Protein AF-A0A812JVQ3-F1 (afdb_monomer)

Nearest PDB structures (foldseek):
  3dlv-assembly1_B  TM=5.490E-01  e=2.400E+00  Pyrococcus furiosus

Structure (mmCIF, N/CA/C/O backbone):
data_AF-A0A812JVQ3-F1
#
_entry.id   AF-A0A812JVQ3-F1
#
loop_
_atom_site.group_PDB
_atom_site.id
_atom_site.type_symbol
_atom_site.label_atom_id
_atom_site.label_alt_id
_atom_site.label_comp_id
_atom_site.label_asym_id
_atom_site.label_entity_id
_atom_site.label_seq_id
_atom_site.pdbx_PDB_ins_code
_atom_site.Cartn_x
_atom_site.Cartn_y
_atom_site.Cartn_z
_atom_site.occupancy
_atom_site.B_iso_or_equiv
_atom_site.auth_seq_id
_atom_site.auth_comp_id
_atom_site.auth_asym_id
_atom_site.auth_atom_id
_atom_site.pdbx_PDB_model_num
ATOM 1 N N . GLU A 1 1 ? -2.514 -8.628 -15.320 1.00 61.28 1 GLU A N 1
ATOM 2 C CA . GLU A 1 1 ? -1.268 -8.120 -15.932 1.00 61.28 1 GLU A CA 1
ATOM 3 C C . GLU A 1 1 ? -1.082 -6.673 -15.518 1.00 61.28 1 GLU A C 1
ATOM 5 O O . GLU A 1 1 ? -2.062 -5.947 -15.469 1.00 61.28 1 GLU A O 1
ATOM 10 N N . TRP A 1 2 ? 0.136 -6.274 -15.156 1.00 75.19 2 TRP A N 1
ATOM 11 C CA . TRP A 1 2 ? 0.419 -4.938 -14.620 1.00 75.19 2 TRP A CA 1
ATOM 12 C C . TRP A 1 2 ? 0.387 -3.834 -15.693 1.00 75.19 2 TRP A C 1
ATOM 14 O O . TRP A 1 2 ? 0.242 -2.669 -15.350 1.00 75.19 2 TRP A O 1
ATOM 24 N N . SER A 1 3 ? 0.457 -4.195 -16.983 1.00 86.75 3 SER A N 1
ATOM 25 C CA . SER A 1 3 ? 0.282 -3.291 -18.138 1.00 86.75 3 SER A CA 1
ATOM 26 C C . SER A 1 3 ? 1.122 -2.007 -18.082 1.00 86.75 3 SER A C 1
ATOM 28 O O . SER A 1 3 ? 0.689 -0.951 -18.540 1.00 86.75 3 SER A O 1
ATOM 30 N N . CYS A 1 4 ? 2.321 -2.088 -17.505 1.00 90.56 4 CYS A N 1
ATOM 31 C CA . CYS A 1 4 ? 3.230 -0.955 -17.422 1.00 90.56 4 CYS A CA 1
ATOM 32 C C . CYS A 1 4 ? 3.794 -0.598 -18.804 1.00 90.56 4 CYS A C 1
ATOM 34 O O . CYS A 1 4 ? 4.113 -1.481 -19.604 1.00 90.56 4 CYS A O 1
ATOM 36 N N . GLN A 1 5 ? 3.975 0.694 -19.065 1.00 92.81 5 GLN A N 1
ATOM 37 C CA . GLN A 1 5 ? 4.628 1.192 -20.271 1.00 92.81 5 GLN A CA 1
ATOM 38 C C . GLN A 1 5 ? 6.082 1.532 -19.948 1.00 92.81 5 GLN A C 1
ATOM 40 O O . GLN A 1 5 ? 6.353 2.297 -19.025 1.00 92.81 5 GLN A O 1
ATOM 45 N N . LYS A 1 6 ? 7.027 0.976 -20.714 1.00 91.31 6 LYS A N 1
ATOM 46 C CA . LYS A 1 6 ? 8.445 1.318 -20.566 1.00 91.31 6 LYS A CA 1
ATOM 47 C C . LYS A 1 6 ? 8.665 2.775 -20.965 1.00 91.31 6 LYS A C 1
ATOM 49 O O . LYS A 1 6 ? 8.226 3.192 -22.038 1.00 91.31 6 LYS A O 1
ATOM 54 N N . LEU A 1 7 ? 9.337 3.519 -20.100 1.00 88.94 7 LEU A N 1
ATOM 55 C CA . LEU A 1 7 ? 9.783 4.879 -20.356 1.00 88.94 7 LEU A CA 1
ATOM 56 C C . LEU A 1 7 ? 11.260 4.870 -20.744 1.00 88.94 7 LEU A C 1
ATOM 58 O O . LEU A 1 7 ? 11.982 3.903 -20.485 1.00 88.94 7 LEU A O 1
ATOM 62 N N . ASP A 1 8 ? 11.692 5.952 -21.380 1.00 85.44 8 ASP A N 1
ATOM 63 C CA . ASP A 1 8 ? 13.112 6.186 -21.584 1.00 85.44 8 ASP A CA 1
ATOM 64 C C . ASP A 1 8 ? 13.760 6.447 -20.221 1.00 85.44 8 ASP A C 1
ATOM 66 O O . ASP A 1 8 ? 13.387 7.384 -19.516 1.00 85.44 8 ASP A O 1
ATOM 70 N N . ALA A 1 9 ? 14.672 5.561 -19.823 1.00 81.88 9 ALA A N 1
ATOM 71 C CA . ALA A 1 9 ? 15.438 5.723 -18.595 1.00 81.88 9 ALA A CA 1
ATOM 72 C C . ALA A 1 9 ? 16.592 6.716 -18.786 1.00 81.88 9 ALA A C 1
ATOM 74 O O . ALA A 1 9 ? 17.210 7.089 -17.794 1.00 81.88 9 ALA A O 1
ATOM 75 N N . GLY A 1 10 ? 16.857 7.145 -20.025 1.00 83.00 10 GLY A N 1
ATOM 76 C CA . GLY A 1 10 ? 17.985 7.988 -20.370 1.00 83.00 10 GLY A CA 1
ATOM 77 C C . GLY A 1 10 ? 19.289 7.211 -20.548 1.00 83.00 10 GLY A C 1
ATOM 78 O O . GLY A 1 10 ? 19.347 5.990 -20.369 1.00 83.00 10 GLY A O 1
ATOM 79 N N . ASP A 1 11 ? 20.352 7.920 -20.915 1.00 79.75 11 ASP A N 1
ATOM 80 C CA . ASP A 1 11 ? 21.703 7.382 -21.045 1.00 79.75 11 ASP A CA 1
ATOM 81 C C . ASP A 1 11 ? 22.771 8.433 -20.682 1.00 79.75 11 ASP A C 1
ATOM 83 O O . ASP A 1 11 ? 22.479 9.515 -20.181 1.00 79.75 11 ASP A O 1
ATOM 87 N N . LEU A 1 12 ? 24.047 8.077 -20.832 1.00 81.00 12 LEU A N 1
ATOM 88 C CA . LEU A 1 12 ? 25.162 8.974 -20.503 1.00 81.00 12 LEU A CA 1
ATOM 89 C C . LEU A 1 12 ? 25.518 9.940 -21.647 1.00 81.00 12 LEU A C 1
ATOM 91 O O . LEU A 1 12 ? 26.586 10.550 -21.595 1.00 81.00 12 LEU A O 1
ATOM 95 N N . SER A 1 13 ? 24.699 10.037 -22.699 1.00 80.50 13 SER A N 1
ATOM 96 C CA . SER A 1 13 ? 24.908 11.025 -23.758 1.00 80.50 13 SER A CA 1
ATOM 97 C C . SER A 1 13 ? 24.423 12.408 -23.323 1.00 80.50 13 SER A C 1
ATOM 99 O O . SER A 1 13 ? 23.547 12.543 -22.473 1.00 80.50 13 SER A O 1
ATOM 101 N N . ASP A 1 14 ? 24.989 13.451 -23.930 1.00 77.25 14 ASP A N 1
ATOM 102 C CA . ASP A 1 14 ? 24.670 14.842 -23.586 1.00 77.25 14 ASP A CA 1
ATOM 103 C C . ASP A 1 14 ? 23.228 15.247 -23.968 1.00 77.25 14 ASP A C 1
ATOM 105 O O . ASP A 1 14 ? 22.729 16.272 -23.502 1.00 77.25 14 ASP A O 1
ATOM 109 N N . ASP A 1 15 ? 22.555 14.445 -24.804 1.00 79.62 15 ASP A N 1
ATOM 110 C CA . ASP A 1 15 ? 21.254 14.755 -25.409 1.00 79.62 15 ASP A CA 1
ATOM 111 C C . ASP A 1 15 ? 20.061 14.066 -24.713 1.00 79.62 15 ASP A C 1
ATOM 113 O O . ASP A 1 15 ? 18.910 14.284 -25.107 1.00 79.62 15 ASP A O 1
ATOM 117 N N . THR A 1 16 ? 20.296 13.239 -23.687 1.00 74.00 16 THR A N 1
ATOM 118 C CA . THR A 1 16 ? 19.235 12.512 -22.964 1.00 74.00 16 THR A CA 1
ATOM 119 C C . THR A 1 16 ? 19.248 12.811 -21.459 1.00 74.00 16 THR A C 1
ATOM 121 O O . THR A 1 16 ? 20.130 13.491 -20.932 1.00 74.00 16 THR A O 1
ATOM 124 N N . GLN A 1 17 ? 18.209 12.369 -20.741 1.00 74.38 17 GLN A N 1
ATOM 125 C CA . GLN A 1 17 ? 18.215 12.441 -19.277 1.00 74.38 17 GLN A CA 1
ATOM 126 C C . GLN A 1 17 ? 19.259 11.477 -18.704 1.00 74.38 17 GLN A C 1
ATOM 128 O O . GLN A 1 17 ? 19.486 10.406 -19.247 1.00 74.38 17 GLN A O 1
ATOM 133 N N . LEU A 1 18 ? 19.864 11.831 -17.570 1.00 77.62 18 LEU A N 1
ATOM 134 C CA . LEU A 1 18 ? 20.783 10.923 -16.886 1.00 77.62 18 LEU A CA 1
ATOM 135 C C . LEU A 1 18 ? 20.028 9.700 -16.332 1.00 77.62 18 LEU A C 1
ATOM 137 O O . LEU A 1 18 ? 18.993 9.882 -15.680 1.00 77.62 18 LEU A O 1
ATOM 141 N N . PRO A 1 19 ? 20.550 8.472 -16.507 1.00 82.00 19 PRO A N 1
ATOM 142 C CA . PRO A 1 19 ? 19.897 7.274 -16.014 1.00 82.00 19 PRO A CA 1
ATOM 143 C C . PRO A 1 19 ? 20.049 7.144 -14.502 1.00 82.00 19 PRO A C 1
ATOM 145 O O . PRO A 1 19 ? 21.143 6.955 -13.972 1.00 82.00 19 PRO A O 1
ATOM 148 N N . PHE A 1 20 ? 18.916 7.207 -13.803 1.00 81.56 20 PHE A N 1
ATOM 149 C CA . 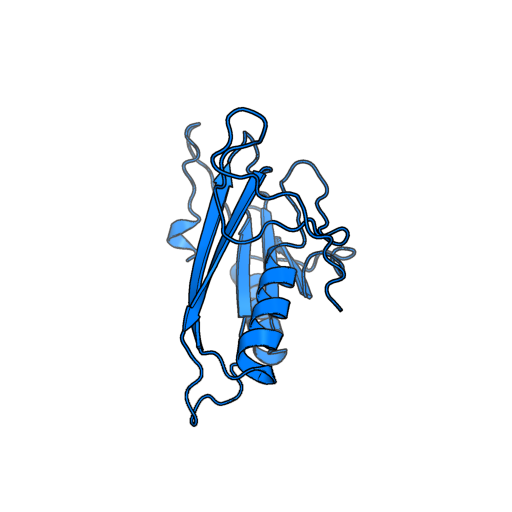PHE A 1 20 ? 18.828 6.969 -12.359 1.00 81.56 20 PHE A CA 1
ATOM 150 C C . PHE A 1 20 ? 18.458 5.516 -12.008 1.00 81.56 20 PHE A C 1
ATOM 152 O O . PHE A 1 20 ? 18.478 5.145 -10.836 1.00 81.56 20 PHE A O 1
ATOM 159 N N . CYS A 1 21 ? 18.103 4.690 -13.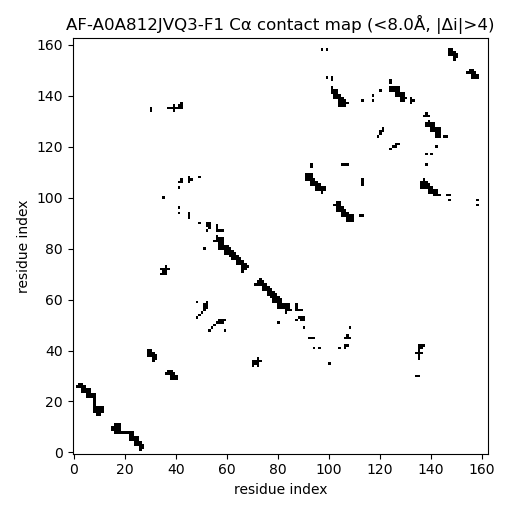000 1.00 87.19 21 CYS A N 1
ATOM 160 C CA . CYS A 1 21 ? 17.736 3.284 -12.818 1.00 87.19 21 CYS A CA 1
ATOM 161 C C . CYS A 1 21 ? 17.959 2.463 -14.101 1.00 87.19 21 CYS A C 1
ATOM 163 O O . CYS A 1 21 ? 18.029 3.022 -15.193 1.00 87.19 21 CYS A O 1
ATOM 165 N N . ASP A 1 22 ? 18.021 1.132 -13.973 1.00 88.69 22 ASP A N 1
ATOM 166 C CA . ASP A 1 22 ? 18.186 0.217 -15.117 1.00 88.69 22 ASP A CA 1
ATOM 167 C C . ASP A 1 22 ? 16.952 0.169 -16.034 1.00 88.69 22 ASP A C 1
ATOM 169 O O . ASP A 1 22 ? 17.050 -0.118 -17.230 1.00 88.69 22 ASP A O 1
ATOM 173 N N . ALA A 1 23 ? 15.763 0.404 -15.474 1.00 89.50 23 ALA A N 1
ATOM 174 C CA . ALA A 1 23 ? 14.523 0.442 -16.228 1.00 89.50 23 ALA A CA 1
ATOM 175 C C . ALA A 1 23 ? 13.462 1.278 -15.509 1.00 89.50 23 ALA A C 1
ATOM 177 O O . ALA A 1 23 ? 13.155 1.041 -14.341 1.00 89.50 23 ALA A O 1
ATOM 178 N N . LEU A 1 24 ? 12.860 2.203 -16.254 1.00 90.25 24 LEU A N 1
ATOM 179 C CA . LEU A 1 24 ? 11.775 3.055 -15.792 1.00 90.25 24 LEU A CA 1
ATOM 180 C C . LEU A 1 24 ? 10.474 2.668 -16.499 1.00 90.25 24 LEU A C 1
ATOM 182 O O . LEU A 1 24 ? 10.456 2.429 -17.708 1.00 90.25 24 LEU A O 1
ATOM 186 N N . TYR A 1 25 ? 9.377 2.623 -15.749 1.00 91.38 25 TYR A N 1
ATOM 187 C CA . TYR A 1 25 ? 8.057 2.313 -16.286 1.00 91.38 25 TYR A CA 1
ATOM 188 C C . TYR A 1 25 ? 7.003 3.247 -15.699 1.00 91.38 25 TYR A C 1
ATOM 190 O O . TYR A 1 25 ? 7.053 3.573 -14.515 1.00 91.38 25 TYR A O 1
ATOM 198 N N . SER A 1 26 ? 6.016 3.625 -16.508 1.00 92.00 26 SER A N 1
ATOM 199 C CA . SER A 1 26 ? 4.768 4.209 -16.022 1.00 92.00 26 SER A CA 1
ATOM 200 C C . SER A 1 26 ? 3.717 3.122 -15.825 1.00 92.00 26 SER A C 1
ATOM 202 O O . SER A 1 26 ? 3.647 2.147 -16.581 1.00 92.00 26 SER A O 1
ATOM 204 N N . TRP A 1 27 ? 2.878 3.297 -14.806 1.00 91.62 27 TRP A N 1
ATOM 205 C CA . TRP A 1 27 ? 1.789 2.379 -14.499 1.00 91.62 27 TRP A CA 1
ATOM 206 C C . TRP A 1 27 ? 0.441 3.115 -14.522 1.00 91.62 27 TRP A C 1
ATOM 208 O O . TRP A 1 27 ? 0.178 3.922 -13.631 1.00 91.62 27 TRP A O 1
ATOM 218 N N . PRO A 1 28 ? -0.433 2.859 -15.516 1.00 90.12 28 PRO A N 1
ATOM 219 C CA . PRO A 1 28 ? -1.670 3.627 -15.692 1.00 90.12 28 PRO A CA 1
ATOM 220 C C . PRO A 1 28 ? -2.759 3.317 -14.654 1.00 90.12 28 PRO A C 1
ATOM 222 O O . PRO A 1 28 ? -3.746 4.042 -14.580 1.00 90.12 28 PRO A O 1
ATOM 225 N N . PHE A 1 29 ? -2.605 2.248 -13.866 1.00 90.19 29 PHE A N 1
ATOM 226 C CA . PHE A 1 29 ? -3.578 1.848 -12.843 1.00 90.19 29 PHE A CA 1
ATOM 227 C C . PHE A 1 29 ? -3.211 2.323 -11.434 1.00 90.19 29 PHE A C 1
ATOM 229 O O . PHE A 1 29 ? -3.919 1.991 -10.479 1.00 90.19 29 PHE A O 1
ATOM 236 N N . PHE A 1 30 ? -2.137 3.105 -11.288 1.00 90.56 30 PHE A N 1
ATOM 237 C CA . PHE A 1 30 ? -1.901 3.828 -10.046 1.00 90.56 30 PHE A CA 1
ATOM 238 C C . PHE A 1 30 ? -3.031 4.840 -9.836 1.00 90.56 30 PHE A C 1
ATOM 240 O O . PHE A 1 30 ? -3.325 5.653 -10.715 1.00 90.56 30 PHE A O 1
ATOM 247 N N . LYS A 1 31 ? -3.679 4.776 -8.676 1.00 91.50 31 LYS A N 1
ATOM 248 C CA . LYS A 1 31 ? -4.787 5.654 -8.303 1.00 91.50 31 LYS A CA 1
ATOM 249 C C . LYS A 1 31 ? -4.356 6.497 -7.121 1.00 91.50 31 LYS A C 1
ATOM 251 O O . LYS A 1 31 ? -3.870 5.963 -6.130 1.00 91.50 31 LYS A O 1
ATOM 256 N N . ALA A 1 32 ? -4.596 7.797 -7.220 1.00 90.25 32 ALA A N 1
ATOM 257 C CA . ALA A 1 32 ? -4.501 8.734 -6.115 1.00 90.25 32 ALA A CA 1
ATOM 258 C C . ALA A 1 32 ? -5.732 9.644 -6.132 1.00 90.25 32 ALA A C 1
ATOM 260 O O . ALA A 1 32 ? -6.207 10.022 -7.207 1.00 90.25 32 ALA A O 1
ATOM 261 N N . ALA A 1 33 ? -6.271 9.961 -4.960 1.00 88.31 33 ALA A N 1
ATOM 262 C CA . ALA A 1 33 ? -7.471 10.773 -4.820 1.00 88.31 33 ALA A CA 1
ATOM 263 C C . ALA A 1 33 ? -7.457 11.587 -3.521 1.00 88.31 33 ALA A C 1
ATOM 265 O O . ALA A 1 33 ? -6.718 11.297 -2.580 1.00 88.31 33 ALA A O 1
ATOM 266 N N . GLY A 1 34 ? -8.313 12.608 -3.475 1.00 83.12 34 GLY A N 1
ATOM 267 C CA . GLY A 1 34 ? -8.430 13.502 -2.328 1.00 83.12 34 GLY A CA 1
ATOM 268 C C . GLY A 1 34 ? -7.173 14.339 -2.076 1.00 83.12 34 GLY A C 1
ATOM 269 O O . GLY A 1 34 ? -6.150 14.212 -2.745 1.00 83.12 34 GLY A O 1
ATOM 270 N N . GLU A 1 35 ? -7.258 15.228 -1.092 1.00 81.06 35 GLU A N 1
ATOM 271 C CA . GLU A 1 35 ? -6.124 16.070 -0.693 1.00 81.06 35 GLU A CA 1
ATOM 272 C C . GLU A 1 35 ? -5.281 15.444 0.424 1.00 81.06 35 GLU A C 1
ATOM 274 O O . GLU A 1 35 ? -4.202 15.932 0.734 1.00 81.06 35 GLU A O 1
ATOM 279 N N . GLU A 1 36 ? -5.764 14.359 1.025 1.00 79.75 36 GLU A N 1
ATOM 280 C CA . GLU A 1 36 ? -5.165 13.714 2.198 1.00 79.75 36 GLU A CA 1
ATOM 281 C C . GLU A 1 36 ? -4.152 12.616 1.825 1.00 79.75 36 GLU A C 1
ATOM 283 O O . GLU A 1 36 ? -3.717 11.844 2.682 1.00 79.75 36 GLU A O 1
ATOM 288 N N . GLY A 1 37 ? -3.816 12.499 0.536 1.00 81.81 37 GLY A N 1
ATOM 289 C CA . GLY A 1 37 ? -2.845 11.530 0.029 1.00 81.81 37 GLY A CA 1
ATOM 290 C C . GLY A 1 37 ? -3.359 10.088 -0.018 1.00 81.81 37 GLY A C 1
ATOM 291 O O . GLY A 1 37 ? -2.580 9.176 0.254 1.00 81.81 37 GLY A O 1
ATOM 292 N N . LEU A 1 38 ? -4.647 9.871 -0.326 1.00 88.69 38 LEU A N 1
ATOM 293 C CA . LEU A 1 38 ? -5.200 8.530 -0.557 1.00 88.69 38 LEU A CA 1
ATOM 294 C C . LEU A 1 38 ? -4.639 7.984 -1.868 1.00 88.69 38 LEU A C 1
ATOM 296 O O . LEU A 1 38 ? -4.734 8.647 -2.902 1.00 88.69 38 LEU A O 1
ATOM 300 N N . SER A 1 39 ? -4.078 6.778 -1.841 1.00 92.25 39 SER A N 1
ATOM 301 C CA . SER A 1 39 ? -3.610 6.102 -3.047 1.00 92.25 39 SER A CA 1
ATOM 302 C C . SER A 1 39 ? -3.679 4.589 -2.915 1.00 92.25 39 SER A C 1
ATOM 304 O O . SER A 1 39 ? -3.720 4.057 -1.816 1.00 92.25 39 SER A O 1
ATOM 306 N N . ASN A 1 40 ? -3.669 3.881 -4.043 1.00 94.12 40 ASN A N 1
ATOM 307 C CA . ASN A 1 40 ? -3.654 2.417 -4.053 1.00 94.12 40 ASN A CA 1
ATOM 308 C C . ASN A 1 40 ? -2.242 1.825 -3.914 1.00 94.12 40 ASN A C 1
ATOM 310 O O . ASN A 1 40 ? -2.011 0.680 -4.307 1.00 94.12 40 ASN A O 1
ATOM 314 N N . MET A 1 41 ? -1.286 2.605 -3.393 1.00 93.38 41 MET A N 1
ATOM 315 C CA . MET A 1 41 ? 0.115 2.202 -3.306 1.00 93.38 41 MET A CA 1
ATOM 316 C C . MET A 1 41 ? 0.276 0.959 -2.433 1.00 93.38 41 MET A C 1
ATOM 318 O O . MET A 1 41 ? 0.850 -0.006 -2.917 1.00 93.38 41 MET A O 1
ATOM 322 N N . GLY A 1 42 ? -0.288 0.940 -1.217 1.00 93.81 42 GLY A N 1
ATOM 323 C CA . GLY A 1 42 ? -0.196 -0.208 -0.303 1.00 93.81 42 GLY A CA 1
ATOM 324 C C . GLY A 1 42 ? -0.802 -1.490 -0.885 1.00 93.81 42 GLY A C 1
ATOM 325 O O . GLY A 1 42 ? -0.194 -2.563 -0.825 1.00 93.81 42 GLY A O 1
ATOM 326 N N . LEU A 1 43 ? -1.957 -1.375 -1.546 1.00 94.88 43 LEU A N 1
ATOM 327 C CA . LEU A 1 43 ? -2.591 -2.492 -2.247 1.00 94.88 43 LEU A CA 1
ATOM 328 C C . LEU A 1 43 ? -1.720 -3.002 -3.403 1.00 94.88 43 LEU A C 1
ATOM 330 O O . LEU A 1 43 ? -1.548 -4.211 -3.577 1.00 94.88 43 LEU A O 1
ATOM 334 N N . ALA A 1 44 ? -1.129 -2.092 -4.180 1.00 94.50 44 ALA A N 1
ATOM 335 C CA . ALA A 1 44 ? -0.183 -2.443 -5.231 1.00 94.50 44 ALA A CA 1
ATOM 336 C C . ALA A 1 44 ? 1.064 -3.135 -4.656 1.00 94.50 44 ALA A C 1
ATOM 338 O O . ALA A 1 44 ? 1.487 -4.159 -5.189 1.00 94.50 44 ALA A O 1
ATOM 339 N N . THR A 1 45 ? 1.612 -2.654 -3.537 1.00 94.62 45 THR A N 1
ATOM 340 C CA . THR A 1 45 ? 2.734 -3.295 -2.835 1.00 94.62 45 THR A CA 1
ATOM 341 C C . THR A 1 45 ? 2.416 -4.752 -2.531 1.00 94.62 45 THR A C 1
ATOM 343 O O . THR A 1 45 ? 3.199 -5.635 -2.874 1.00 94.62 45 THR A O 1
ATOM 346 N N . MET A 1 46 ? 1.262 -5.020 -1.914 1.00 95.12 46 MET A N 1
ATOM 347 C CA . MET A 1 46 ? 0.896 -6.372 -1.490 1.00 95.12 46 MET A CA 1
ATOM 348 C C . MET A 1 46 ? 0.622 -7.290 -2.681 1.00 95.12 46 MET A C 1
ATOM 350 O O . MET A 1 46 ? 1.085 -8.425 -2.689 1.00 95.12 46 MET A O 1
ATOM 354 N N . ARG A 1 47 ? 0.002 -6.790 -3.757 1.00 93.94 47 ARG A N 1
ATOM 355 C CA . ARG A 1 47 ? -0.142 -7.558 -5.008 1.00 93.94 47 ARG A CA 1
ATOM 356 C C . ARG A 1 47 ? 1.206 -7.912 -5.640 1.00 93.94 47 ARG A C 1
ATOM 358 O O . ARG A 1 47 ? 1.355 -8.998 -6.199 1.00 93.94 47 ARG A O 1
ATOM 365 N N . LEU A 1 48 ? 2.190 -7.013 -5.568 1.00 93.94 48 LEU A N 1
ATOM 366 C CA . LEU A 1 48 ? 3.541 -7.293 -6.057 1.00 93.94 48 LEU A CA 1
ATOM 367 C C . LEU A 1 48 ? 4.249 -8.323 -5.171 1.00 93.94 48 LEU A C 1
ATOM 369 O O . LEU A 1 48 ? 4.910 -9.217 -5.695 1.00 93.94 48 LEU A O 1
ATOM 373 N N . VAL A 1 49 ? 4.091 -8.223 -3.849 1.00 94.50 49 VAL A N 1
ATOM 374 C CA . VAL A 1 49 ? 4.609 -9.214 -2.895 1.00 94.50 49 VAL A CA 1
ATOM 375 C C . VAL A 1 49 ? 3.988 -10.583 -3.152 1.00 94.50 49 VAL A C 1
ATOM 377 O O . VAL A 1 49 ? 4.728 -11.559 -3.221 1.00 94.50 49 VAL A O 1
ATOM 380 N N . ASP A 1 50 ? 2.676 -10.667 -3.372 1.00 93.62 50 ASP A N 1
ATOM 381 C CA . ASP A 1 50 ? 2.004 -11.922 -3.718 1.00 93.62 50 ASP A CA 1
ATOM 382 C C . ASP A 1 50 ? 2.609 -12.556 -4.978 1.00 93.62 50 ASP A C 1
ATOM 384 O O . ASP A 1 50 ? 3.027 -13.714 -4.965 1.00 93.62 50 ASP A O 1
ATOM 388 N N . TYR A 1 51 ? 2.769 -11.774 -6.046 1.00 93.00 51 TYR A N 1
ATOM 389 C CA . TYR A 1 51 ? 3.384 -12.258 -7.279 1.00 93.00 51 TYR A CA 1
ATOM 390 C C . TYR A 1 51 ? 4.831 -12.734 -7.061 1.00 93.00 51 TYR A C 1
ATOM 392 O O . TYR A 1 51 ? 5.191 -13.862 -7.406 1.00 93.00 51 TYR A O 1
ATOM 400 N N . MET A 1 52 ? 5.670 -11.898 -6.450 1.00 93.62 52 MET A N 1
ATOM 401 C CA . MET A 1 52 ? 7.094 -12.190 -6.275 1.00 93.62 52 MET A CA 1
ATOM 402 C C . MET A 1 52 ? 7.335 -13.357 -5.314 1.00 93.62 52 MET A C 1
ATOM 404 O O . MET A 1 52 ? 8.153 -14.232 -5.602 1.00 93.62 52 MET A O 1
ATOM 408 N N . CYS A 1 53 ? 6.631 -13.396 -4.185 1.00 92.50 53 CYS A N 1
ATOM 409 C CA . CYS A 1 53 ? 6.858 -14.391 -3.143 1.00 92.50 53 CYS A CA 1
ATOM 410 C C . CYS A 1 53 ? 6.088 -15.687 -3.383 1.00 92.50 53 CYS A C 1
ATOM 412 O O . CYS A 1 53 ? 6.668 -16.762 -3.242 1.00 92.50 53 CYS A O 1
ATOM 414 N N . ASN A 1 54 ? 4.818 -15.614 -3.784 1.00 91.31 54 ASN A N 1
ATOM 415 C CA . ASN A 1 54 ? 3.962 -16.799 -3.870 1.00 91.31 54 ASN A CA 1
ATOM 416 C C . ASN A 1 54 ? 3.996 -17.452 -5.255 1.00 91.31 54 ASN A C 1
ATOM 418 O O . ASN A 1 54 ? 3.832 -18.667 -5.344 1.00 91.31 54 ASN A O 1
ATOM 422 N N . GLN A 1 55 ? 4.256 -16.687 -6.323 1.00 90.25 55 GLN A N 1
ATOM 423 C CA . GLN A 1 55 ? 4.325 -17.235 -7.687 1.00 90.25 55 GLN A CA 1
ATOM 424 C C . GLN A 1 55 ? 5.764 -17.444 -8.169 1.00 90.25 55 GLN A C 1
ATOM 426 O O . GLN A 1 55 ? 6.038 -18.428 -8.852 1.00 90.25 55 GLN A O 1
ATOM 431 N N . LEU A 1 56 ? 6.693 -16.552 -7.803 1.00 91.81 56 LEU A N 1
ATOM 432 C CA . LEU A 1 56 ? 8.102 -16.636 -8.219 1.00 91.81 56 LEU A CA 1
ATOM 433 C C . LEU A 1 56 ? 9.057 -17.121 -7.115 1.00 91.81 56 LEU A C 1
ATOM 435 O O . LEU A 1 56 ? 10.263 -17.222 -7.351 1.00 91.81 56 LEU A O 1
ATOM 439 N N . SER A 1 57 ? 8.538 -17.417 -5.921 1.00 92.19 57 SER A N 1
ATOM 440 C CA . SER A 1 57 ? 9.300 -17.935 -4.776 1.00 92.19 57 SER A CA 1
ATOM 441 C C . SER A 1 57 ? 10.440 -17.032 -4.295 1.00 92.19 57 SER A C 1
ATOM 443 O O . SER A 1 57 ? 11.370 -17.530 -3.664 1.00 92.19 57 SER A O 1
ATOM 445 N N . TRP A 1 58 ? 10.411 -15.723 -4.556 1.00 93.62 58 TRP A N 1
ATOM 446 C CA . TRP A 1 58 ? 11.371 -14.774 -3.976 1.00 93.62 58 TRP A CA 1
ATOM 447 C C . TRP A 1 58 ? 11.085 -14.534 -2.491 1.00 93.62 58 TRP A C 1
ATOM 449 O O . TRP A 1 58 ? 9.962 -14.695 -2.021 1.00 93.62 58 TRP A O 1
ATOM 459 N N . THR A 1 59 ? 12.087 -14.102 -1.729 1.00 91.75 59 THR A N 1
ATOM 460 C CA . THR A 1 59 ? 11.893 -13.730 -0.318 1.00 91.75 59 THR A CA 1
ATOM 461 C C . THR A 1 59 ? 11.753 -12.219 -0.191 1.00 91.75 59 THR A C 1
ATOM 463 O O . THR A 1 59 ? 12.643 -11.487 -0.622 1.00 91.75 59 THR A O 1
ATOM 466 N N . LEU A 1 60 ? 10.686 -11.732 0.446 1.00 92.69 60 LEU A N 1
ATOM 467 C CA . LEU A 1 60 ? 10.573 -10.318 0.803 1.00 92.69 60 LEU A CA 1
ATOM 468 C C . LEU A 1 60 ? 11.650 -9.949 1.836 1.00 92.69 60 LEU A C 1
ATOM 470 O O . LEU A 1 60 ? 11.772 -10.587 2.879 1.00 92.69 60 LEU A O 1
ATOM 474 N N . GLY A 1 61 ? 12.462 -8.939 1.527 1.00 92.25 61 GLY A N 1
ATOM 475 C CA . GLY A 1 61 ? 13.542 -8.460 2.386 1.00 92.25 61 GLY A CA 1
ATOM 476 C C . GLY A 1 61 ? 13.147 -7.236 3.202 1.00 92.25 61 GLY A C 1
ATOM 477 O O . GLY A 1 61 ? 13.224 -7.267 4.427 1.00 92.25 61 GLY A O 1
ATOM 478 N N . VAL A 1 62 ? 12.761 -6.153 2.526 1.00 92.19 62 VAL A N 1
ATOM 479 C CA . VAL A 1 62 ? 12.316 -4.913 3.175 1.00 92.19 62 VAL A CA 1
ATOM 480 C C . VAL A 1 62 ? 11.297 -4.199 2.298 1.00 92.19 62 VAL A C 1
ATOM 482 O O . VAL A 1 62 ? 11.376 -4.261 1.069 1.00 92.19 62 VAL A O 1
ATOM 485 N N . ILE A 1 63 ? 10.375 -3.501 2.949 1.00 92.38 63 ILE A N 1
ATOM 486 C CA . ILE A 1 63 ? 9.530 -2.474 2.351 1.00 92.38 63 ILE A CA 1
ATOM 487 C C . ILE A 1 63 ? 9.856 -1.190 3.104 1.00 92.38 63 ILE A C 1
ATOM 489 O O . ILE A 1 63 ? 9.703 -1.138 4.323 1.00 92.38 63 ILE A O 1
ATOM 493 N N . ASN A 1 64 ? 10.348 -0.184 2.393 1.00 89.56 64 ASN A N 1
ATOM 494 C CA . ASN A 1 64 ? 10.620 1.136 2.940 1.00 89.56 64 ASN A CA 1
ATOM 495 C C . ASN A 1 64 ? 9.763 2.158 2.197 1.00 89.56 64 ASN A C 1
ATOM 497 O O . ASN A 1 64 ? 9.674 2.108 0.973 1.00 89.56 64 ASN A O 1
ATOM 501 N N . GLY A 1 65 ? 9.115 3.050 2.935 1.00 86.00 65 GLY A N 1
ATOM 502 C CA . GLY A 1 65 ? 8.239 4.077 2.391 1.00 86.00 65 GLY A CA 1
ATOM 503 C C . GLY A 1 65 ? 8.715 5.464 2.789 1.00 86.00 65 GLY A C 1
ATOM 504 O O . GLY A 1 65 ? 9.191 5.672 3.905 1.00 86.00 65 GLY A O 1
ATOM 505 N N . GLY A 1 66 ? 8.554 6.413 1.878 1.00 83.19 66 GLY A N 1
ATOM 506 C CA . GLY A 1 66 ? 8.736 7.834 2.118 1.00 83.19 66 GLY A CA 1
ATOM 507 C C . GLY A 1 66 ? 7.533 8.604 1.595 1.00 83.19 66 GLY A C 1
ATOM 508 O O . GLY A 1 66 ? 6.905 8.217 0.609 1.00 83.19 66 GLY A O 1
ATOM 509 N N . ASN A 1 67 ? 7.205 9.704 2.259 1.00 82.69 67 ASN A N 1
ATOM 510 C CA . ASN A 1 67 ? 6.273 10.682 1.729 1.00 82.69 67 ASN A CA 1
ATOM 511 C C . ASN A 1 67 ? 6.872 12.085 1.843 1.00 82.69 67 ASN A C 1
ATOM 513 O O . ASN A 1 67 ? 7.658 12.381 2.744 1.00 82.69 67 ASN A O 1
ATOM 517 N N . VAL A 1 68 ? 6.538 12.930 0.876 1.00 80.50 68 VAL A N 1
ATOM 518 C CA . VAL A 1 68 ? 6.904 14.345 0.830 1.00 80.50 68 VAL A CA 1
ATOM 519 C C . VAL A 1 68 ? 5.706 15.158 0.337 1.00 80.50 68 VAL A C 1
ATOM 521 O O . VAL A 1 68 ? 4.667 14.614 -0.043 1.00 80.50 68 VAL A O 1
ATOM 524 N N . GLY A 1 69 ? 5.848 16.480 0.360 1.00 77.56 69 GLY A N 1
ATOM 525 C CA . GLY A 1 69 ? 4.749 17.405 0.099 1.00 77.56 69 GLY A CA 1
ATOM 526 C C . GLY A 1 69 ? 4.086 17.880 1.388 1.00 77.56 69 GLY A C 1
ATOM 527 O O . GLY A 1 69 ? 4.332 17.362 2.477 1.00 77.56 69 GLY A O 1
ATOM 528 N N . SER A 1 70 ? 3.276 18.928 1.272 1.00 72.06 70 SER A N 1
ATOM 529 C CA . SER A 1 70 ? 2.660 19.576 2.441 1.00 72.06 70 SER A CA 1
ATOM 530 C C . SER A 1 70 ? 1.584 18.720 3.112 1.00 72.06 70 SER A C 1
ATOM 532 O O . SER A 1 70 ? 1.269 18.942 4.280 1.00 72.06 70 SER A O 1
ATOM 534 N N . LYS A 1 71 ? 1.039 17.744 2.378 1.00 70.81 71 LYS A N 1
ATOM 535 C CA . LYS A 1 71 ? -0.004 16.812 2.812 1.00 70.81 71 LYS A CA 1
ATOM 536 C C . LYS A 1 71 ? 0.435 15.346 2.667 1.00 70.81 71 LYS A C 1
ATOM 538 O O . LYS A 1 71 ? -0.392 14.451 2.804 1.00 70.81 71 LYS A O 1
ATOM 543 N N . GLY A 1 72 ? 1.719 15.088 2.389 1.00 71.88 72 GLY A N 1
ATOM 544 C CA . GLY A 1 72 ? 2.231 13.736 2.125 1.00 71.88 72 GLY A CA 1
ATOM 545 C C . GLY A 1 72 ? 1.702 13.132 0.819 1.00 71.88 72 GLY A C 1
ATOM 546 O O . GLY A 1 72 ? 1.582 11.911 0.694 1.00 71.88 72 GLY A O 1
ATOM 547 N N . GLU A 1 73 ? 1.329 13.988 -0.133 1.00 77.25 73 GLU A N 1
ATOM 548 C CA . GLU A 1 73 ? 0.700 13.627 -1.401 1.00 77.25 73 GLU A CA 1
ATOM 549 C C . GLU A 1 73 ? 1.670 12.988 -2.403 1.00 77.25 73 GLU A C 1
ATOM 551 O O . GLU A 1 73 ? 1.241 12.256 -3.294 1.00 77.25 73 GLU A O 1
ATOM 556 N N . VAL A 1 74 ? 2.975 13.227 -2.247 1.00 82.81 74 VAL A N 1
ATOM 557 C CA . VAL A 1 74 ? 4.014 12.574 -3.046 1.00 82.81 74 VAL A CA 1
ATOM 558 C C . VAL A 1 74 ? 4.561 11.410 -2.241 1.00 82.81 74 VAL A C 1
ATOM 560 O O . VAL A 1 74 ? 5.055 11.593 -1.130 1.00 82.81 74 VAL A O 1
ATOM 563 N N . ARG A 1 75 ? 4.465 10.206 -2.797 1.00 84.50 75 ARG A N 1
ATOM 564 C CA . ARG A 1 75 ? 4.817 8.973 -2.102 1.00 84.50 75 ARG A CA 1
ATOM 565 C C . ARG A 1 75 ? 5.813 8.165 -2.905 1.00 84.50 75 ARG A C 1
ATOM 567 O O . ARG A 1 75 ? 5.689 8.038 -4.120 1.00 84.50 75 ARG A O 1
ATOM 574 N N . GLU A 1 76 ? 6.762 7.589 -2.191 1.00 88.94 76 GLU A N 1
ATOM 575 C CA . GLU A 1 76 ? 7.777 6.705 -2.735 1.00 88.94 76 GLU A CA 1
ATOM 576 C C . GLU A 1 76 ? 7.835 5.439 -1.892 1.00 88.94 76 GLU A C 1
ATOM 578 O O . GLU A 1 76 ? 7.689 5.472 -0.668 1.00 88.94 76 GLU A O 1
ATOM 583 N N . GLN A 1 77 ? 8.063 4.306 -2.549 1.00 90.94 77 GLN A N 1
ATOM 584 C CA . GLN A 1 77 ? 8.217 3.038 -1.863 1.00 90.94 77 GLN A CA 1
ATOM 585 C C . GLN A 1 77 ? 9.292 2.197 -2.536 1.00 90.94 77 GLN A C 1
ATOM 587 O O . GLN A 1 77 ? 9.250 1.930 -3.735 1.00 90.94 77 GLN A O 1
ATOM 592 N N . GLN A 1 78 ? 10.252 1.758 -1.734 1.00 93.31 78 GLN A N 1
ATOM 593 C CA . GLN A 1 78 ? 11.290 0.829 -2.132 1.00 93.31 78 GLN A CA 1
ATOM 594 C C . GLN A 1 78 ? 10.961 -0.555 -1.581 1.00 93.31 78 GLN A C 1
ATOM 596 O O . GLN A 1 78 ? 10.714 -0.723 -0.386 1.00 93.31 78 GLN A O 1
ATOM 601 N N . ILE A 1 79 ? 11.002 -1.561 -2.451 1.00 95.31 79 ILE A N 1
ATOM 602 C CA . ILE A 1 79 ? 10.745 -2.954 -2.092 1.00 95.31 79 ILE A CA 1
ATOM 603 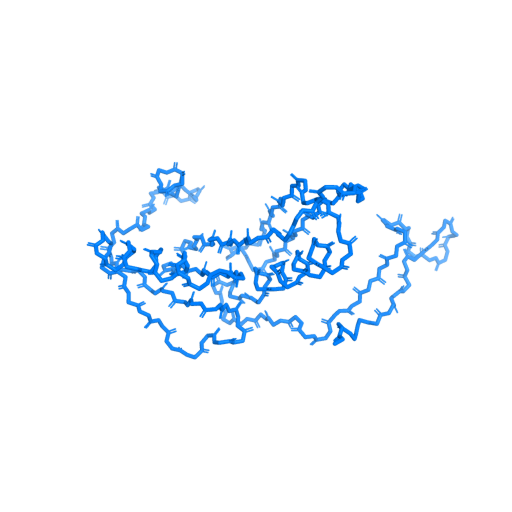C C . ILE A 1 79 ? 11.960 -3.771 -2.516 1.0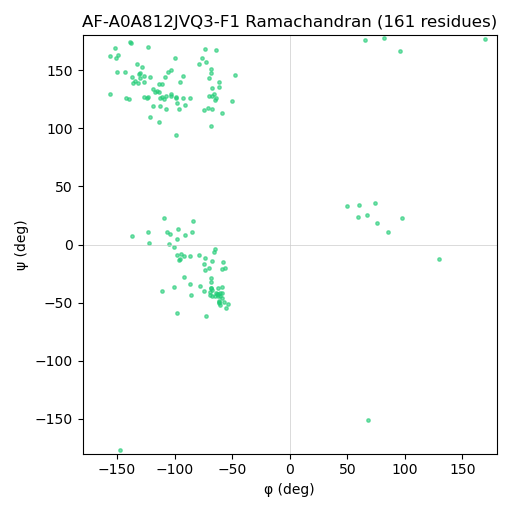0 95.31 79 ILE A C 1
ATOM 605 O O . ILE A 1 79 ? 12.381 -3.711 -3.671 1.00 95.31 79 ILE A O 1
ATOM 609 N N . ILE A 1 80 ? 12.537 -4.528 -1.586 1.00 95.00 80 ILE A N 1
ATOM 610 C CA . ILE A 1 80 ? 13.692 -5.386 -1.858 1.00 95.00 80 ILE A CA 1
ATOM 611 C C . ILE A 1 80 ? 13.264 -6.837 -1.729 1.00 95.00 80 ILE A C 1
ATOM 613 O O . ILE A 1 80 ? 12.794 -7.262 -0.673 1.00 95.00 80 ILE A O 1
ATOM 617 N N . PHE A 1 81 ? 13.517 -7.609 -2.781 1.00 94.44 81 PHE A N 1
ATOM 618 C CA . PHE A 1 81 ? 13.376 -9.057 -2.783 1.00 94.44 81 PHE A CA 1
ATOM 619 C C . PHE A 1 81 ? 14.755 -9.716 -2.808 1.00 94.44 81 PHE A C 1
ATOM 621 O O . PHE A 1 81 ? 15.688 -9.229 -3.447 1.00 94.44 81 PHE A O 1
ATOM 628 N N . LYS A 1 82 ? 14.891 -10.841 -2.112 1.00 93.38 82 LYS A N 1
ATOM 629 C CA . LYS A 1 82 ? 16.077 -11.698 -2.137 1.00 93.38 82 LYS A CA 1
ATOM 630 C C . LYS A 1 82 ? 15.797 -12.921 -2.998 1.00 93.38 82 LYS A C 1
ATOM 632 O O . LYS A 1 82 ? 14.652 -13.367 -3.086 1.00 93.38 82 LYS A O 1
ATOM 637 N N . ALA A 1 83 ? 16.863 -13.429 -3.616 1.00 91.50 83 ALA A N 1
ATOM 638 C CA . ALA A 1 83 ? 16.814 -14.544 -4.550 1.00 91.50 83 ALA A CA 1
ATOM 639 C C . ALA A 1 83 ? 15.984 -15.723 -4.005 1.00 91.50 83 ALA A C 1
ATOM 641 O O . ALA A 1 83 ? 15.995 -15.971 -2.794 1.00 91.50 83 ALA A O 1
ATOM 642 N N . PRO A 1 84 ? 15.276 -16.447 -4.887 1.00 85.94 84 PRO A N 1
ATOM 643 C CA . PRO A 1 84 ? 14.397 -17.521 -4.472 1.00 85.94 84 PRO A CA 1
ATOM 644 C C . PRO A 1 84 ? 15.170 -18.634 -3.766 1.00 85.94 84 PRO A C 1
ATOM 646 O O . PRO A 1 84 ? 16.267 -19.014 -4.179 1.00 85.94 84 PRO A O 1
ATOM 649 N N . HIS A 1 85 ? 14.576 -19.174 -2.705 1.00 79.06 85 HIS A N 1
ATOM 650 C CA . HIS A 1 85 ? 15.105 -20.320 -1.979 1.00 79.06 85 HIS A CA 1
ATOM 651 C C . HIS A 1 85 ? 14.156 -21.517 -2.158 1.00 79.06 85 HIS A C 1
ATOM 653 O O . HIS A 1 85 ? 12.946 -21.335 -2.038 1.00 79.06 85 HIS A O 1
ATOM 659 N N . PRO A 1 86 ? 14.651 -22.753 -2.373 1.00 73.00 86 PRO A N 1
ATOM 660 C CA . PRO A 1 86 ? 13.804 -23.935 -2.602 1.00 73.00 86 PRO A CA 1
ATOM 661 C C . PRO A 1 86 ? 12.803 -24.261 -1.482 1.00 73.00 86 PRO A C 1
ATOM 663 O O . PRO A 1 86 ? 11.896 -25.059 -1.678 1.00 73.00 86 PRO A O 1
ATOM 666 N N . MET A 1 87 ? 12.988 -23.672 -0.298 1.00 79.50 87 MET A N 1
ATOM 667 C CA . MET A 1 87 ? 12.097 -23.820 0.861 1.00 79.50 87 MET A CA 1
ATOM 668 C C . MET A 1 87 ? 11.196 -22.600 1.100 1.00 79.50 87 MET A C 1
ATOM 670 O O . MET A 1 87 ? 10.570 -22.517 2.154 1.00 79.50 87 MET A O 1
ATOM 674 N N . ASN A 1 88 ? 11.150 -21.638 0.175 1.00 77.31 88 ASN A N 1
ATOM 675 C CA . ASN A 1 88 ? 10.217 -20.522 0.279 1.00 77.31 88 ASN A CA 1
ATOM 676 C C . ASN A 1 88 ? 8.796 -21.054 0.077 1.00 77.31 88 ASN A C 1
ATOM 678 O O . ASN A 1 88 ? 8.375 -21.360 -1.036 1.00 77.31 88 ASN A O 1
ATOM 682 N N . LEU A 1 89 ? 8.090 -21.211 1.194 1.00 77.06 89 LEU A N 1
ATOM 683 C CA . LEU A 1 89 ? 6.660 -21.483 1.226 1.00 77.06 89 LEU A CA 1
ATOM 684 C C . LEU A 1 89 ? 5.880 -20.214 0.859 1.00 77.06 89 LEU A C 1
ATOM 686 O O . LEU A 1 89 ? 6.436 -19.115 0.841 1.00 77.06 89 LEU A O 1
ATOM 690 N N . VAL A 1 90 ? 4.577 -20.380 0.615 1.00 80.81 90 VAL A N 1
ATOM 691 C CA . VAL A 1 90 ? 3.636 -19.261 0.478 1.00 80.81 90 VAL A CA 1
ATOM 692 C C . VAL A 1 90 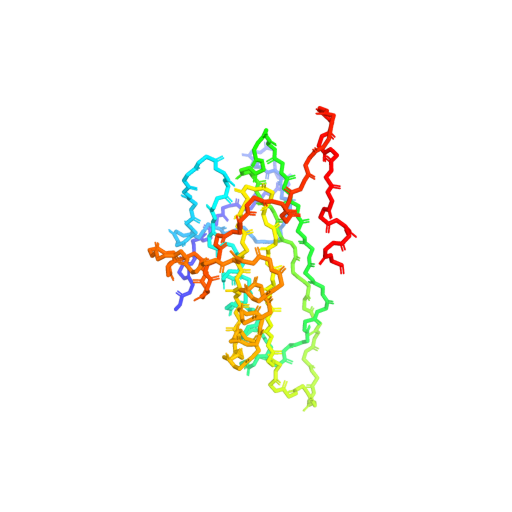? 3.800 -18.318 1.671 1.00 80.81 90 VAL A C 1
ATOM 694 O O . VAL A 1 90 ? 3.685 -18.730 2.826 1.00 80.81 90 VAL A O 1
ATOM 697 N N . SER A 1 91 ? 4.079 -17.053 1.381 1.00 83.00 91 SER A N 1
ATOM 698 C CA . SER A 1 91 ? 4.201 -15.977 2.351 1.00 83.00 91 SER A CA 1
ATOM 699 C C . SER A 1 91 ? 2.891 -15.197 2.381 1.00 83.00 91 SER A C 1
ATOM 701 O O . SER A 1 91 ? 2.657 -14.281 1.588 1.00 83.00 91 SER A O 1
ATOM 703 N N . THR A 1 92 ? 2.017 -15.580 3.311 1.00 89.94 92 THR A N 1
ATOM 704 C CA . THR A 1 92 ? 0.875 -14.750 3.703 1.00 89.94 92 THR A CA 1
ATOM 705 C C . THR A 1 92 ? 1.392 -13.435 4.271 1.00 89.94 92 THR A C 1
ATOM 707 O O . THR A 1 92 ? 2.329 -13.430 5.073 1.00 89.94 92 THR A O 1
ATOM 710 N N . HIS A 1 93 ? 0.791 -12.326 3.865 1.00 92.00 93 HIS A N 1
ATOM 711 C CA . HIS A 1 93 ? 1.275 -10.991 4.195 1.00 92.00 93 HIS A CA 1
ATOM 712 C C . HIS A 1 93 ? 0.111 -10.037 4.435 1.00 92.00 93 HIS A C 1
ATOM 714 O O . HIS A 1 93 ? -0.943 -10.156 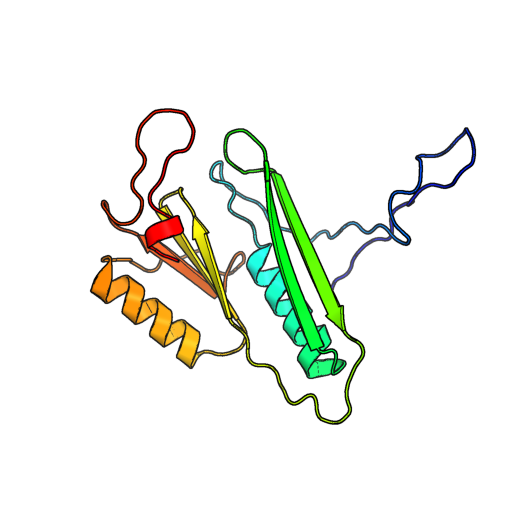3.810 1.00 92.00 93 HIS A O 1
ATOM 720 N N . VAL A 1 94 ? 0.343 -9.077 5.327 1.00 94.75 94 VAL A N 1
ATOM 721 C CA . VAL A 1 94 ? -0.530 -7.935 5.580 1.00 94.75 94 VAL A CA 1
ATOM 722 C C . VAL A 1 94 ? 0.344 -6.691 5.703 1.00 94.75 94 VAL A C 1
ATOM 724 O O . VAL A 1 94 ? 1.410 -6.729 6.320 1.00 94.75 94 VAL A O 1
ATOM 727 N N . MET A 1 95 ? -0.124 -5.593 5.128 1.00 93.81 95 MET A N 1
ATOM 728 C CA . MET A 1 95 ? 0.374 -4.244 5.325 1.00 93.81 95 MET A CA 1
ATOM 729 C C . MET A 1 95 ? -0.712 -3.427 6.020 1.00 93.81 95 MET A C 1
ATOM 731 O O . MET A 1 95 ? -1.873 -3.442 5.612 1.00 93.81 95 MET A O 1
ATOM 735 N N . VAL A 1 96 ? -0.307 -2.722 7.073 1.00 94.31 96 VAL A N 1
ATOM 736 C CA . VAL A 1 96 ? -1.139 -1.763 7.800 1.00 94.31 96 VAL A CA 1
ATOM 737 C C . VAL A 1 96 ? -0.552 -0.386 7.554 1.00 94.31 96 VAL A C 1
ATOM 739 O O . VAL A 1 96 ? 0.603 -0.140 7.906 1.00 94.31 96 VAL A O 1
ATOM 742 N N . GLU A 1 97 ? -1.331 0.505 6.955 1.00 91.44 97 GLU A N 1
ATOM 743 C CA . GLU A 1 97 ? -0.948 1.901 6.796 1.00 91.44 97 GLU A CA 1
ATOM 744 C C . GLU A 1 97 ? -1.764 2.778 7.746 1.00 91.44 97 GLU A C 1
ATOM 746 O O . GLU A 1 97 ? -2.985 2.869 7.640 1.00 91.44 97 GLU A O 1
ATOM 751 N N . LEU A 1 98 ? -1.077 3.430 8.684 1.00 90.06 98 LEU A N 1
ATOM 752 C CA . LEU A 1 98 ? -1.669 4.425 9.572 1.00 90.06 98 LEU A CA 1
ATOM 753 C C . LEU A 1 98 ? -1.527 5.808 8.941 1.00 90.06 98 LEU A C 1
ATOM 755 O O . LEU A 1 98 ? -0.409 6.279 8.719 1.00 90.06 98 LEU A O 1
ATOM 759 N N . ARG A 1 99 ? -2.647 6.483 8.689 1.00 85.25 99 ARG A N 1
ATOM 760 C CA . ARG A 1 99 ? -2.660 7.805 8.062 1.00 85.25 99 ARG A CA 1
ATOM 761 C C . ARG A 1 99 ? -3.056 8.866 9.074 1.00 85.25 99 ARG A C 1
ATOM 763 O O . ARG A 1 99 ? -4.142 8.815 9.646 1.00 85.25 99 ARG A O 1
ATOM 770 N N . SER A 1 100 ? -2.211 9.888 9.220 1.00 79.50 100 SER A N 1
ATOM 771 C CA . SER A 1 100 ? -2.478 11.055 10.079 1.00 79.50 100 SER A CA 1
ATOM 772 C C . SER A 1 100 ? -3.785 11.779 9.733 1.00 79.50 100 SER A C 1
ATOM 774 O O . SER A 1 100 ? -4.353 12.450 10.587 1.00 79.50 100 SER A O 1
ATOM 776 N N . ALA A 1 101 ? -4.302 11.576 8.519 1.00 82.88 101 ALA A N 1
ATOM 777 C CA . ALA A 1 101 ? -5.610 12.035 8.066 1.00 82.88 101 ALA A CA 1
ATOM 778 C C . ALA A 1 101 ? -6.816 11.401 8.795 1.00 82.88 101 ALA A C 1
ATOM 780 O O . ALA A 1 101 ? -7.949 11.786 8.530 1.00 82.88 101 ALA A O 1
ATOM 781 N N . GLY A 1 102 ? -6.613 10.441 9.704 1.00 88.44 102 GLY A N 1
ATOM 782 C CA . GLY A 1 102 ? -7.721 9.797 10.417 1.00 88.44 102 GLY A CA 1
ATOM 783 C C . GLY A 1 102 ? -8.163 8.468 9.816 1.00 88.44 102 GLY A C 1
ATOM 784 O O . GLY A 1 102 ? -9.290 8.046 10.067 1.00 88.44 102 GLY A O 1
ATOM 785 N N . TYR A 1 103 ? -7.289 7.800 9.059 1.00 91.62 103 TYR A N 1
ATOM 786 C CA . TYR A 1 103 ? -7.614 6.537 8.398 1.00 91.62 103 TYR A CA 1
ATOM 787 C C . TYR A 1 103 ? -6.580 5.451 8.690 1.00 91.62 103 TYR A C 1
ATOM 789 O O . TYR A 1 103 ? -5.404 5.731 8.937 1.00 91.62 103 TYR A O 1
ATOM 797 N N . VAL A 1 104 ? -7.030 4.203 8.631 1.00 94.44 104 VAL A N 1
ATOM 798 C CA . VAL A 1 104 ? -6.190 3.007 8.614 1.00 94.44 104 VAL A CA 1
ATOM 799 C C . VAL A 1 104 ? -6.533 2.210 7.366 1.00 94.44 104 VAL A C 1
ATOM 801 O O . VAL A 1 104 ? -7.696 1.886 7.134 1.00 94.44 104 VAL A O 1
ATOM 804 N N . GLU A 1 105 ? -5.522 1.882 6.573 1.00 95.56 105 GLU A N 1
ATOM 805 C CA . GLU A 1 105 ? -5.671 1.034 5.392 1.00 95.56 105 GLU A CA 1
ATOM 806 C C . GLU A 1 105 ? -5.054 -0.331 5.671 1.00 95.56 105 GLU A C 1
ATOM 808 O O . GLU A 1 105 ? -3.898 -0.433 6.091 1.00 95.56 105 GLU A O 1
ATOM 813 N N . LEU A 1 106 ? -5.825 -1.388 5.433 1.00 97.31 106 LEU A N 1
ATOM 814 C CA . LEU A 1 106 ? -5.366 -2.766 5.544 1.00 97.31 106 LEU A CA 1
ATOM 815 C C . LEU A 1 106 ? -5.315 -3.369 4.142 1.00 97.31 106 LEU A C 1
ATOM 817 O O . LEU A 1 106 ? -6.302 -3.319 3.406 1.00 97.31 106 LEU A O 1
ATOM 821 N N . CYS A 1 107 ? -4.162 -3.924 3.774 1.00 97.19 107 CYS A N 1
ATOM 822 C CA . CYS A 1 107 ? -3.959 -4.617 2.502 1.00 97.19 107 CYS A CA 1
ATOM 823 C C . CYS A 1 107 ? -3.280 -5.963 2.750 1.00 97.19 107 CYS A C 1
ATOM 825 O O . CYS A 1 107 ? -2.337 -6.021 3.539 1.00 97.19 107 CYS A O 1
ATOM 827 N N . GLY A 1 108 ? -3.676 -7.043 2.080 1.00 95.31 108 GLY A N 1
ATOM 828 C CA . GLY A 1 108 ? -2.994 -8.322 2.272 1.00 95.31 108 GLY A CA 1
ATOM 829 C C . GLY A 1 108 ? -3.658 -9.542 1.652 1.00 95.31 108 GLY A C 1
ATOM 830 O O . GLY A 1 108 ? -4.741 -9.487 1.084 1.00 95.31 108 GLY A O 1
ATOM 831 N N . SER A 1 109 ? -2.982 -10.679 1.792 1.00 93.75 109 SER A N 1
ATOM 832 C CA . SER A 1 109 ? -3.418 -11.976 1.253 1.00 93.75 109 SER A CA 1
ATOM 833 C C . SER A 1 109 ? -4.130 -12.864 2.277 1.00 93.75 109 SER A C 1
ATOM 835 O O . SER A 1 109 ? -4.670 -13.906 1.909 1.00 93.75 109 SER A O 1
ATOM 837 N N . GLU A 1 110 ? -4.135 -12.485 3.557 1.00 94.31 110 GLU A N 1
ATOM 838 C CA . GLU A 1 110 ? -4.680 -13.303 4.644 1.00 94.31 110 GLU A CA 1
ATOM 839 C C . GLU A 1 110 ? -5.928 -12.636 5.248 1.00 94.31 110 GLU A C 1
ATOM 841 O O . GLU A 1 110 ? -5.848 -11.640 5.967 1.00 94.31 110 GLU A O 1
ATOM 846 N N . ALA A 1 111 ? -7.103 -13.184 4.928 1.00 93.94 111 ALA A N 1
ATOM 847 C CA . ALA A 1 111 ? -8.391 -12.597 5.298 1.00 93.94 111 ALA A CA 1
ATOM 848 C C . ALA A 1 111 ? -8.687 -12.635 6.810 1.00 93.94 111 ALA A C 1
ATOM 850 O O . ALA A 1 111 ? -9.343 -11.728 7.324 1.00 93.94 111 ALA A O 1
ATOM 851 N N . GLY A 1 112 ? -8.222 -13.655 7.536 1.00 96.25 112 GLY A N 1
ATOM 852 C CA . GLY A 1 112 ? -8.438 -13.775 8.981 1.00 96.25 112 GLY A CA 1
ATOM 853 C C . GLY A 1 112 ? -7.676 -12.719 9.788 1.00 96.25 112 GLY A C 1
ATOM 854 O O . GLY A 1 112 ? -8.201 -12.166 10.751 1.00 96.25 112 GLY A O 1
ATOM 855 N N . ALA A 1 113 ? -6.465 -12.382 9.368 1.00 95.69 113 ALA A N 1
ATOM 856 C CA . ALA A 1 113 ? -5.594 -11.362 9.913 1.00 95.69 113 ALA A CA 1
ATOM 857 C C . ALA A 1 113 ? -6.164 -9.977 9.622 1.00 95.69 113 ALA A C 1
ATOM 859 O O . ALA A 1 113 ? -6.225 -9.156 10.533 1.00 95.69 113 ALA A O 1
ATOM 860 N N . LEU A 1 114 ? -6.656 -9.738 8.400 1.00 97.44 114 LEU A N 1
ATOM 861 C CA . LEU A 1 114 ? -7.379 -8.506 8.068 1.00 97.44 114 LEU A CA 1
ATOM 862 C C . LEU A 1 114 ? -8.621 -8.330 8.957 1.00 97.44 114 LEU A C 1
ATOM 864 O O . LEU A 1 114 ? -8.813 -7.256 9.526 1.00 97.44 114 LEU A O 1
ATOM 868 N N . ALA A 1 115 ? -9.419 -9.386 9.145 1.00 97.25 115 ALA A N 1
ATOM 869 C CA . ALA A 1 115 ? -10.578 -9.361 10.041 1.00 97.25 115 ALA A CA 1
ATOM 870 C C . ALA A 1 115 ? -10.177 -9.099 11.504 1.00 97.25 115 ALA A C 1
ATOM 872 O O . ALA A 1 115 ? -10.765 -8.248 12.164 1.00 97.25 115 ALA A O 1
ATOM 873 N N . THR A 1 116 ? -9.124 -9.761 11.987 1.00 97.25 116 THR A N 1
ATOM 874 C CA . THR A 1 116 ? -8.623 -9.600 13.364 1.00 97.25 116 THR A CA 1
ATOM 875 C C . THR A 1 116 ? -8.109 -8.178 13.612 1.00 97.25 116 THR A C 1
ATOM 877 O O . THR A 1 116 ? -8.376 -7.588 14.658 1.00 97.25 116 THR A O 1
ATOM 880 N N . LEU A 1 117 ? -7.383 -7.600 12.650 1.00 96.19 117 LEU A N 1
ATOM 881 C CA . LEU A 1 117 ? -6.904 -6.217 12.718 1.00 96.19 117 LEU A CA 1
ATOM 882 C C . LEU A 1 117 ? -8.066 -5.230 12.712 1.00 96.19 117 LEU A C 1
ATOM 884 O O . LEU A 1 117 ? -8.082 -4.307 13.524 1.00 96.19 117 LEU A O 1
ATOM 888 N N . ARG A 1 118 ? -9.059 -5.445 11.845 1.00 96.44 118 ARG A N 1
ATOM 889 C CA . ARG A 1 118 ? -10.289 -4.654 11.835 1.00 96.44 118 ARG A CA 1
ATOM 890 C C . ARG A 1 118 ? -10.965 -4.664 13.208 1.00 96.44 118 ARG A C 1
ATOM 892 O O . ARG A 1 118 ? -11.175 -3.594 13.771 1.00 96.44 118 ARG A O 1
ATOM 899 N N . GLU A 1 119 ? -11.241 -5.841 13.767 1.00 96.75 119 GLU A N 1
ATOM 900 C CA . GLU A 1 119 ? -11.887 -5.978 15.082 1.00 96.75 119 GLU A CA 1
ATOM 901 C C . GLU A 1 119 ? -11.075 -5.294 16.195 1.00 96.75 119 GLU A C 1
ATOM 903 O O . GLU A 1 119 ? -11.628 -4.676 17.113 1.00 96.75 119 GLU A O 1
ATOM 908 N N . HIS A 1 120 ? -9.743 -5.360 16.116 1.00 94.00 120 HIS A N 1
ATOM 909 C CA . HIS A 1 120 ? -8.866 -4.645 17.037 1.00 94.00 120 HIS A CA 1
ATOM 910 C C . HIS A 1 120 ? -9.064 -3.125 16.948 1.00 94.00 120 HIS A C 1
ATOM 912 O O . HIS A 1 120 ? -9.271 -2.479 17.978 1.00 94.00 120 HIS A O 1
ATOM 918 N N . PHE A 1 121 ? -9.053 -2.550 15.742 1.00 93.50 121 PHE A N 1
ATOM 919 C CA . PHE A 1 121 ? -9.240 -1.109 15.563 1.00 93.50 121 PHE A CA 1
ATOM 920 C C . PHE A 1 121 ? -10.653 -0.638 15.936 1.00 93.50 121 PHE A C 1
ATOM 922 O O . PHE A 1 121 ? -10.798 0.403 16.583 1.00 93.50 121 PHE A O 1
ATOM 929 N N . GLU A 1 122 ? -11.682 -1.417 15.605 1.00 93.81 122 GLU A N 1
ATOM 930 C CA . GLU A 1 122 ? -13.071 -1.151 16.002 1.00 93.81 122 GLU A CA 1
ATOM 931 C C . GLU A 1 122 ? -13.207 -1.150 17.537 1.00 93.81 122 GLU A C 1
ATOM 933 O O . GLU A 1 122 ? -13.740 -0.206 18.121 1.00 93.81 122 GLU A O 1
ATOM 938 N N . SER A 1 123 ? -12.664 -2.164 18.221 1.00 92.38 123 SER A N 1
ATOM 939 C CA . SER A 1 123 ? -12.823 -2.317 19.676 1.00 92.38 123 SER A CA 1
ATOM 940 C C . SER A 1 123 ? -11.980 -1.351 20.513 1.00 92.38 123 SER A C 1
ATOM 942 O O . SER A 1 123 ? -12.460 -0.857 21.534 1.00 92.38 123 SER A O 1
ATOM 944 N N . GLN A 1 124 ? -10.728 -1.091 20.126 1.00 89.12 124 GLN A N 1
ATOM 945 C CA . GLN A 1 124 ? -9.810 -0.260 20.916 1.00 89.12 124 GLN A CA 1
ATOM 946 C C . GLN A 1 124 ? -9.944 1.229 20.614 1.00 89.12 124 GLN A C 1
ATOM 948 O O . GLN A 1 124 ? -9.756 2.058 21.506 1.00 89.12 124 GLN A O 1
ATOM 953 N N . TYR A 1 125 ? -10.251 1.572 19.363 1.00 88.19 125 TYR A N 1
ATOM 954 C CA . TYR A 1 125 ? -10.184 2.951 18.880 1.00 88.19 125 TYR A CA 1
ATOM 955 C C . TYR A 1 125 ? -11.513 3.462 18.323 1.00 88.19 125 TYR A C 1
ATOM 957 O O . TYR A 1 125 ? -11.573 4.612 17.886 1.00 88.19 125 TYR A O 1
ATOM 965 N N . GLY A 1 126 ? -12.576 2.647 18.360 1.00 90.31 126 GLY A N 1
ATOM 966 C CA . GLY A 1 126 ? -13.881 3.023 17.819 1.00 90.31 126 GLY A CA 1
ATOM 967 C C . GLY A 1 126 ? -13.808 3.332 16.327 1.00 90.31 126 GLY A C 1
ATOM 968 O O . GLY A 1 126 ? -14.453 4.271 15.872 1.00 90.31 126 GLY A O 1
ATOM 969 N N . ALA A 1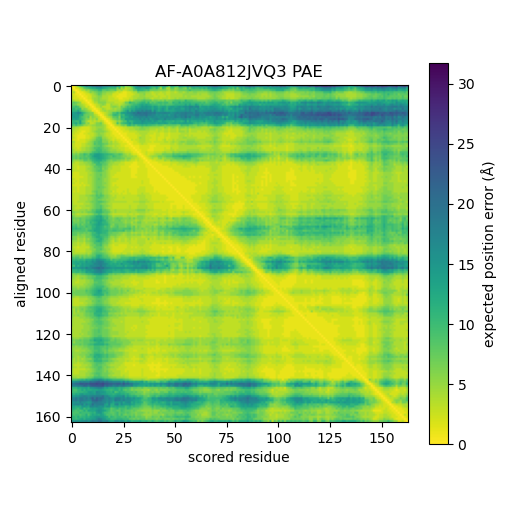 127 ? -12.939 2.627 15.599 1.00 94.00 127 ALA A N 1
ATOM 970 C CA . ALA A 1 127 ? -12.847 2.771 14.156 1.00 94.00 127 ALA A CA 1
ATOM 971 C C . ALA A 1 127 ? -14.109 2.219 13.481 1.00 94.00 127 ALA A C 1
ATOM 973 O O . ALA A 1 127 ? -14.729 1.290 13.991 1.00 94.00 127 ALA A O 1
ATOM 974 N N . GLU A 1 128 ? -14.462 2.769 12.327 1.00 95.81 128 GLU A N 1
ATOM 975 C CA . GLU A 1 128 ? -15.589 2.326 11.508 1.00 95.81 128 GLU A CA 1
ATOM 976 C C . GLU A 1 128 ? -15.097 2.045 10.088 1.00 95.81 128 GLU A C 1
ATOM 978 O O . GLU A 1 128 ? -14.189 2.716 9.599 1.00 95.81 128 GLU A O 1
ATOM 983 N N . VAL A 1 129 ? -15.672 1.045 9.419 1.00 96.56 129 VAL A N 1
ATOM 984 C CA . VAL A 1 129 ? -15.349 0.776 8.011 1.00 96.56 129 VAL A CA 1
ATOM 985 C C . VAL A 1 129 ? -15.863 1.919 7.143 1.00 96.56 129 VAL A C 1
ATOM 987 O O . VAL A 1 129 ? -17.044 2.255 7.198 1.00 96.56 129 VAL A O 1
ATOM 990 N N . GLU A 1 130 ? -14.981 2.474 6.317 1.00 95.25 130 GLU A N 1
ATOM 991 C CA . GLU A 1 130 ? -15.322 3.484 5.317 1.00 95.25 130 GLU A CA 1
ATOM 992 C C . GLU A 1 130 ? -15.532 2.798 3.956 1.00 95.25 130 GLU A C 1
ATOM 994 O O . GLU A 1 130 ? -14.615 2.188 3.398 1.00 95.25 130 GLU A O 1
ATOM 999 N N . GLU A 1 131 ? -16.751 2.878 3.421 1.00 94.56 131 GLU A N 1
ATOM 1000 C CA . GLU A 1 131 ? -17.108 2.293 2.123 1.00 94.56 131 GLU A CA 1
ATOM 1001 C C . GLU A 1 131 ? -16.583 3.124 0.936 1.00 94.56 131 GLU A C 1
ATOM 1003 O O . GLU A 1 131 ? -16.291 4.311 1.058 1.00 94.56 131 GLU A O 1
ATOM 1008 N N . GLY A 1 132 ? -16.497 2.514 -0.253 1.00 92.75 132 GLY A N 1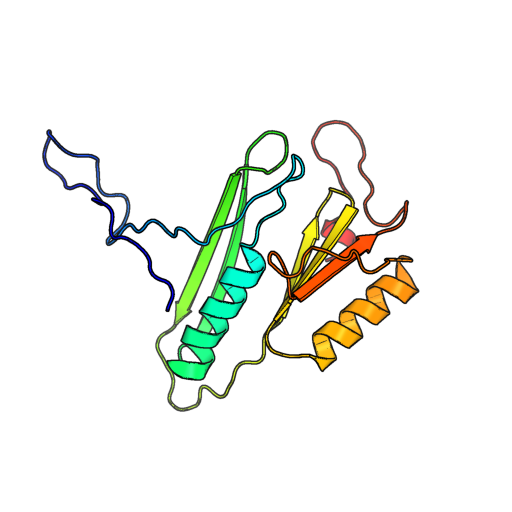
ATOM 1009 C CA . GLY A 1 132 ? -16.091 3.207 -1.485 1.00 92.75 132 GLY A CA 1
ATOM 1010 C C . GLY A 1 132 ? -14.576 3.290 -1.710 1.00 92.75 132 GLY A C 1
ATOM 1011 O O . GLY A 1 132 ? -14.128 3.989 -2.619 1.00 92.75 132 GLY A O 1
ATOM 1012 N N . HIS A 1 133 ? -13.790 2.558 -0.916 1.00 93.25 133 HIS A N 1
ATOM 1013 C CA . HIS A 1 133 ? -12.326 2.520 -0.988 1.00 93.25 133 HIS A CA 1
ATOM 1014 C C . HIS A 1 133 ? -11.755 1.224 -1.594 1.00 93.25 133 HIS A C 1
ATOM 1016 O O . HIS A 1 133 ? -10.539 1.039 -1.581 1.00 93.25 133 HIS A O 1
ATOM 1022 N N . ASP A 1 134 ? -12.593 0.370 -2.194 1.00 92.44 134 ASP A N 1
ATOM 1023 C CA . ASP A 1 134 ? -12.215 -0.963 -2.711 1.00 92.44 134 ASP A CA 1
ATOM 1024 C C . ASP A 1 134 ? -11.106 -0.931 -3.783 1.00 92.44 134 ASP A C 1
ATOM 1026 O O . ASP A 1 134 ? -10.430 -1.923 -4.054 1.00 92.44 134 ASP A O 1
ATOM 1030 N N . GLU A 1 135 ? -10.918 0.216 -4.442 1.00 93.69 135 GLU A N 1
ATOM 1031 C CA . GLU A 1 135 ? -9.856 0.404 -5.435 1.00 93.69 135 GLU A CA 1
ATOM 1032 C C . GLU A 1 135 ? -8.510 0.841 -4.830 1.00 93.69 135 GLU A C 1
ATOM 1034 O O . GLU A 1 135 ? -7.505 0.877 -5.550 1.00 93.69 135 GLU A O 1
ATOM 1039 N N . PHE A 1 136 ? -8.487 1.188 -3.540 1.00 94.75 136 PHE A N 1
ATOM 1040 C CA . PHE A 1 136 ? -7.338 1.754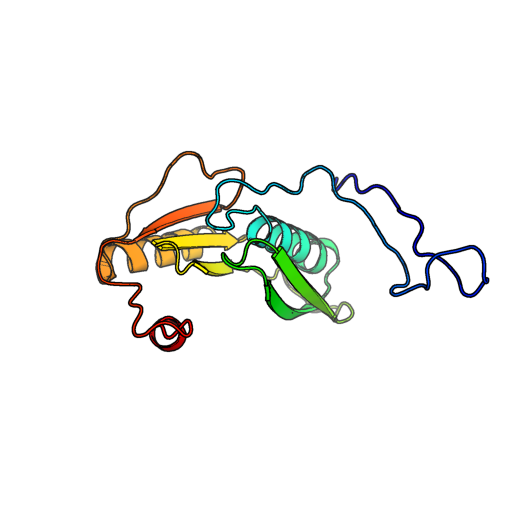 -2.832 1.00 94.75 136 PHE A CA 1
ATOM 1041 C C . PHE A 1 136 ? -6.744 0.785 -1.806 1.00 94.75 136 PHE A C 1
ATOM 1043 O O . PHE A 1 136 ? -5.522 0.673 -1.728 1.00 94.75 136 PHE A O 1
ATOM 1050 N N . CYS A 1 137 ? -7.582 0.049 -1.080 1.00 96.50 137 CYS A N 1
ATOM 1051 C CA . CYS A 1 137 ? -7.168 -0.923 -0.069 1.00 96.50 137 CYS A CA 1
ATOM 1052 C C . CYS A 1 137 ? -8.207 -2.047 0.079 1.00 96.50 137 CYS A C 1
ATOM 1054 O O . CYS A 1 137 ? -9.305 -1.949 -0.466 1.00 96.50 137 CYS A O 1
ATOM 1056 N N . ASP A 1 138 ? -7.858 -3.122 0.795 1.00 97.19 138 ASP A N 1
ATOM 1057 C CA . ASP A 1 138 ? -8.789 -4.237 1.031 1.00 97.19 138 ASP A CA 1
ATOM 1058 C C . ASP A 1 138 ? -9.806 -3.895 2.134 1.00 97.19 138 ASP A C 1
ATOM 1060 O O . ASP A 1 138 ? -10.967 -4.294 2.060 1.00 97.19 138 ASP A O 1
ATOM 1064 N N . ILE A 1 139 ? -9.384 -3.145 3.160 1.00 97.38 139 ILE A N 1
ATOM 1065 C CA . ILE A 1 139 ? -10.264 -2.565 4.184 1.00 97.38 139 ILE A CA 1
ATOM 1066 C C . ILE A 1 139 ? -9.779 -1.149 4.502 1.00 97.38 139 ILE A C 1
ATOM 1068 O O . ILE A 1 139 ? -8.627 -0.957 4.897 1.00 97.38 139 ILE A O 1
ATOM 1072 N N . CYS A 1 140 ? -10.678 -0.171 4.387 1.00 96.81 140 CYS A N 1
ATOM 1073 C CA . CYS A 1 140 ? -10.465 1.193 4.860 1.00 96.81 140 CYS A CA 1
ATOM 1074 C C . CYS A 1 140 ? -11.221 1.396 6.171 1.00 96.81 140 CYS A C 1
ATOM 1076 O O . CYS A 1 140 ? -12.419 1.123 6.246 1.00 96.81 140 CYS A O 1
ATOM 1078 N N . LEU A 1 141 ? -10.532 1.875 7.200 1.00 95.88 141 LEU A N 1
ATOM 1079 C CA . LEU A 1 141 ? -11.135 2.233 8.476 1.00 95.88 141 LEU A CA 1
ATOM 1080 C C . LEU A 1 141 ? -10.956 3.723 8.715 1.00 95.88 141 LEU A C 1
ATOM 1082 O O . LEU A 1 141 ? -9.841 4.238 8.643 1.00 95.88 141 LEU A O 1
ATOM 1086 N N . LYS A 1 142 ? -12.035 4.400 9.077 1.00 94.12 142 LYS A N 1
ATOM 1087 C CA . LYS A 1 142 ? -12.004 5.754 9.609 1.00 94.12 142 LYS A CA 1
ATOM 1088 C C . LYS A 1 142 ? -11.948 5.685 11.121 1.00 94.12 142 LYS A C 1
ATOM 1090 O O . LYS A 1 142 ? -12.779 5.034 11.752 1.00 94.12 142 LYS A O 1
ATOM 1095 N N . VAL A 1 143 ? -10.962 6.336 11.720 1.00 89.38 143 VAL A N 1
ATOM 1096 C CA . VAL A 1 143 ? -10.767 6.267 13.170 1.00 89.38 143 VAL A CA 1
ATOM 1097 C C . VAL A 1 143 ? -11.430 7.448 13.868 1.00 89.38 143 VAL A C 1
ATOM 1099 O O . VAL A 1 143 ? -11.391 8.585 13.391 1.00 89.38 143 VAL A O 1
ATOM 1102 N N . GLY A 1 144 ? -12.049 7.175 15.016 1.00 77.69 144 GLY A N 1
ATOM 1103 C CA . GLY A 1 144 ? -12.703 8.192 15.830 1.00 77.69 144 GLY A CA 1
ATOM 1104 C C . GLY A 1 144 ? -11.734 9.235 16.398 1.00 77.69 144 GLY A C 1
ATOM 1105 O O . GLY A 1 144 ? -10.508 9.071 16.418 1.00 77.69 144 GLY A O 1
ATOM 1106 N N . SER A 1 145 ? -12.297 10.331 16.919 1.00 68.44 145 SER A N 1
ATOM 1107 C CA . SER A 1 145 ? -11.519 11.387 17.570 1.00 68.44 145 SER A CA 1
ATOM 1108 C C . SER A 1 145 ? -10.737 10.823 18.762 1.00 68.44 145 SER A C 1
ATOM 1110 O O . SER A 1 145 ? -11.334 10.445 19.770 1.00 68.44 145 SER A O 1
ATOM 1112 N N . GLY A 1 146 ? -9.404 10.801 18.671 1.00 69.31 146 GLY A N 1
ATOM 1113 C CA . GLY A 1 146 ? -8.530 10.450 19.793 1.00 69.31 146 GLY A CA 1
ATOM 1114 C C . GLY A 1 146 ? -7.467 9.390 19.516 1.00 69.31 146 GLY A C 1
ATOM 1115 O O . GLY A 1 146 ? -6.555 9.277 20.338 1.00 69.31 146 GLY A O 1
ATOM 1116 N N . MET A 1 147 ? -7.528 8.664 18.393 1.00 83.94 147 MET A N 1
ATOM 1117 C CA . MET A 1 147 ? -6.448 7.747 18.006 1.00 83.94 147 MET A CA 1
ATOM 1118 C C . MET A 1 147 ? -5.220 8.524 17.530 1.00 83.94 147 MET A C 1
ATOM 1120 O O . MET A 1 147 ? -4.177 8.457 18.175 1.00 83.94 147 MET A O 1
ATOM 1124 N N . PHE A 1 148 ? -5.352 9.307 16.457 1.00 85.06 148 PHE A N 1
ATOM 1125 C CA . PHE A 1 148 ? -4.287 10.189 15.988 1.00 85.06 148 PHE A CA 1
ATOM 1126 C C . PHE A 1 148 ? -4.361 11.533 16.706 1.00 85.06 148 PHE A C 1
ATOM 1128 O O . PHE A 1 148 ? -5.405 12.185 16.761 1.00 85.06 148 PHE A O 1
ATOM 1135 N N . LYS A 1 149 ? -3.241 11.928 17.301 1.00 84.81 149 LYS A N 1
ATOM 1136 C CA . LYS A 1 149 ? -3.076 13.170 18.047 1.00 84.81 149 LYS A CA 1
ATOM 1137 C C . LYS A 1 149 ? -1.884 13.902 17.480 1.00 84.81 149 LYS A C 1
ATOM 1139 O O . LYS A 1 149 ? -0.787 13.350 17.439 1.00 84.81 149 LYS A O 1
ATOM 1144 N N . GLU A 1 150 ? -2.102 15.156 17.128 1.00 83.75 150 GLU A N 1
ATOM 1145 C CA . GLU A 1 150 ? -1.044 16.079 16.750 1.00 83.75 150 GLU A CA 1
ATOM 1146 C C . GLU A 1 150 ? -0.809 17.085 17.876 1.00 83.75 150 GLU A C 1
ATOM 1148 O O . GLU A 1 150 ? -1.725 17.454 18.620 1.00 83.75 150 GLU A O 1
ATOM 1153 N N . ARG A 1 151 ? 0.436 17.532 18.019 1.00 84.25 151 ARG A N 1
ATOM 1154 C CA . ARG A 1 151 ? 0.793 18.684 18.846 1.00 84.25 151 ARG A CA 1
ATOM 1155 C C . ARG A 1 151 ? 1.711 19.605 18.059 1.00 84.25 151 ARG A C 1
ATOM 1157 O O . ARG A 1 151 ? 2.436 19.166 17.178 1.00 84.25 151 ARG A O 1
ATOM 1164 N N . GLY A 1 152 ? 1.718 20.880 18.427 1.00 81.75 152 GLY A N 1
ATOM 1165 C CA . GLY A 1 152 ? 2.627 21.840 17.810 1.00 81.75 152 GLY A CA 1
ATOM 1166 C C . GLY A 1 152 ? 2.296 22.116 16.341 1.00 81.75 152 GLY A C 1
ATOM 1167 O O . GLY A 1 152 ? 1.132 22.126 15.948 1.00 81.75 152 GLY A O 1
ATOM 1168 N N . ARG A 1 153 ? 3.326 22.448 15.559 1.00 77.25 153 ARG A N 1
ATOM 1169 C CA . ARG A 1 153 ? 3.227 22.823 14.131 1.00 77.25 153 ARG A CA 1
ATOM 1170 C C . ARG A 1 153 ? 4.318 22.178 13.272 1.00 77.25 153 ARG A C 1
ATOM 1172 O O . ARG A 1 153 ? 4.454 22.529 12.106 1.00 77.25 153 ARG A O 1
ATOM 1179 N N . SER A 1 154 ? 5.103 21.267 13.841 1.00 79.19 154 SER A N 1
ATOM 1180 C CA . SER A 1 154 ? 6.270 20.658 13.192 1.00 79.19 154 SER A CA 1
ATOM 1181 C C . SER A 1 154 ? 6.022 19.188 12.837 1.00 79.19 154 SER A C 1
ATOM 1183 O O . SER A 1 154 ? 6.970 18.417 12.734 1.00 79.19 154 SER A O 1
ATOM 1185 N N . GLY A 1 155 ? 4.752 18.787 12.693 1.00 73.56 155 GLY A N 1
ATOM 1186 C CA . GLY A 1 155 ? 4.357 17.406 12.398 1.00 73.56 155 GLY A CA 1
ATOM 1187 C C . GLY A 1 155 ? 4.448 16.456 13.596 1.00 73.56 155 GLY A C 1
ATOM 1188 O O . GLY A 1 155 ? 4.496 15.242 13.412 1.00 73.56 155 GLY A O 1
ATOM 1189 N N . GLU A 1 156 ? 4.499 16.977 14.827 1.00 84.81 156 GLU A N 1
ATOM 1190 C CA . GLU A 1 156 ? 4.621 16.139 16.018 1.00 84.81 156 GLU A CA 1
ATOM 1191 C C . GLU A 1 156 ? 3.313 15.375 16.263 1.00 84.81 156 GLU A C 1
ATOM 1193 O O . GLU A 1 156 ? 2.275 15.977 16.533 1.00 84.81 156 GLU A O 1
ATOM 1198 N N . ASN A 1 157 ? 3.364 14.046 16.214 1.00 85.62 157 ASN A N 1
ATOM 1199 C CA . ASN A 1 157 ? 2.190 13.195 16.378 1.00 85.62 157 ASN A CA 1
ATOM 1200 C C . ASN A 1 157 ? 2.474 11.972 17.265 1.00 85.62 157 ASN A C 1
ATOM 1202 O O . ASN A 1 157 ? 3.609 11.739 17.688 1.00 85.62 157 ASN A O 1
ATOM 1206 N N . ASN A 1 158 ? 1.431 11.206 17.585 1.00 88.50 158 ASN A N 1
ATOM 1207 C CA . ASN A 1 158 ? 1.525 9.993 18.400 1.00 88.50 158 ASN A CA 1
ATOM 1208 C C . ASN A 1 158 ? 1.594 8.688 17.586 1.00 88.50 158 ASN A C 1
ATOM 1210 O O . ASN A 1 158 ? 1.441 7.625 18.184 1.00 88.50 158 ASN A O 1
ATOM 1214 N N . ILE A 1 159 ? 1.835 8.730 16.269 1.00 83.56 159 ILE A N 1
ATOM 1215 C CA . ILE A 1 159 ? 1.839 7.522 15.421 1.00 83.56 159 ILE A CA 1
ATOM 1216 C C . ILE A 1 159 ? 2.883 6.513 15.904 1.00 83.56 159 ILE A C 1
ATOM 1218 O O . ILE A 1 159 ? 2.565 5.340 16.035 1.00 83.56 159 ILE A O 1
ATOM 1222 N N . GLY A 1 160 ? 4.079 6.967 16.288 1.00 80.56 160 GLY A N 1
ATOM 1223 C CA . GLY A 1 160 ? 5.121 6.084 16.828 1.00 80.56 160 GLY A CA 1
ATOM 1224 C C . GLY A 1 160 ? 4.792 5.426 18.178 1.00 80.56 160 GLY A C 1
ATOM 1225 O O . GLY A 1 160 ? 5.581 4.624 18.656 1.00 80.56 160 GLY A O 1
ATOM 1226 N N . GLN A 1 161 ? 3.678 5.780 18.832 1.00 83.06 161 GLN A N 1
ATOM 1227 C CA . GLN A 1 161 ? 3.158 5.058 20.005 1.00 83.06 161 GLN A CA 1
ATOM 1228 C C . GLN A 1 161 ? 2.078 4.031 19.637 1.00 83.06 161 GLN A C 1
ATOM 1230 O O . GLN A 1 161 ? 1.690 3.233 20.486 1.00 83.06 161 GLN A O 1
ATOM 1235 N N . LEU A 1 162 ? 1.556 4.100 18.410 1.00 77.06 162 LEU A N 1
ATOM 1236 C CA . LEU A 1 162 ? 0.538 3.200 17.867 1.00 77.06 162 LEU A CA 1
ATOM 1237 C C . LEU A 1 162 ? 1.161 2.045 17.059 1.00 77.06 162 LEU A C 1
ATOM 1239 O O . LEU A 1 162 ? 0.446 1.104 16.724 1.00 77.06 162 LEU A O 1
ATOM 1243 N N . THR A 1 163 ? 2.460 2.132 16.745 1.00 67.00 163 THR A N 1
ATOM 1244 C CA . THR A 1 163 ? 3.273 1.157 15.991 1.00 67.00 163 THR A CA 1
ATOM 1245 C C . THR A 1 163 ? 4.347 0.538 16.869 1.00 67.00 163 THR A C 1
ATOM 1247 O O . THR A 1 163 ? 4.570 -0.685 16.763 1.00 67.00 163 THR A O 1
#

pLDDT: mean 87.95, std 7.54, range [61.28, 97.44]

Foldseek 3Di:
DQPWAWDDQWDPDPPTDHRPDPTDTDGPLWDFDDPQQFTQVQQVVQVVCQCCCVVVQWAWDDKDKDFDDPNSNRIDIDTDTHDHDPPRHRDWDWDWDDGLVQKIAIATDDVVVVVVVVVVQCVPFVWDWDPPCVSRGVTMIGTDPPPWDDDDDPRRICVVVVD

Mean predicted aligned error: 6.08 Å

Solvent-accessible surface area (backbone atoms only — not comparable to full-atom values): 9780 Å² total; per-residue (Å²): 132,82,77,59,45,80,48,87,36,49,40,93,52,95,88,48,52,72,54,88,54,98,74,41,67,47,56,84,82,73,48,72,46,82,79,68,40,46,44,22,58,62,34,50,51,40,55,50,47,44,47,41,22,58,73,62,26,28,39,84,69,51,79,48,78,51,65,40,71,99,53,42,63,44,72,48,75,51,75,41,73,40,78,60,48,101,80,53,60,76,66,76,45,75,49,79,47,83,42,89,85,41,38,38,37,36,21,60,75,43,68,69,59,52,49,51,52,49,54,46,41,33,71,77,45,56,30,42,80,46,84,93,40,76,86,31,25,78,42,37,28,40,48,38,96,73,69,74,45,78,51,92,88,82,79,42,58,48,62,84,78,78,110

Radius of gyration: 18.23 Å; Cα contacts (8 Å, |Δi|>4): 269; chains: 1; bounding box: 42×47×46 Å

Secondary structure (DSSP, 8-state):
---PEEEP---SSTTS---SSS-EEE-TT--EETTTTEESHHHHHHHHHIIIIIIS-PEEEEEEEEEESTTS-EEEEEEEEEPP-TT------EEEEEETTTEEEEEES-HHHHHHHHHHHHHHH--EEPSS-TTT-SEEEEPPTTSS-EETTTTEESHHHH-

Sequence (163 aa):
EWSCQKLDAGDLSDDTQLPFCDALYSWPFFKAAGEEGLSNMGLATMRLVDYMCNQLSWTLGVINGGNVGSKGEVREQQIIFKAPHPMNLVSTHVMVELRSAGYVELCGSEAGALATLREHFESQYGAEVEEGHDEFCDICLKVGSGMFKERGRSGENNIGQLT